Protein AF-A0A5K1AFU5-F1 (afdb_monomer_lite)

Sequence (60 aa):
VQQKDDRRLLKRWKWSCVLMDEAHVLKDRGSYRRKNLFSVAKNANQRLMLTGTPLQNDLH

Structure (mmCIF, N/CA/C/O backbone):
data_AF-A0A5K1AFU5-F1
#
_entry.id   AF-A0A5K1AFU5-F1
#
loop_
_atom_site.group_PDB
_atom_site.id
_atom_site.type_symbol
_atom_site.label_atom_id
_atom_site.label_alt_id
_atom_site.label_comp_id
_atom_site.label_asym_id
_atom_site.label_entity_id
_atom_site.label_seq_id
_atom_site.pdbx_PDB_ins_code
_atom_site.Cartn_x
_atom_site.Cartn_y
_atom_site.Cartn_z
_atom_site.occupancy
_atom_site.B_iso_or_equiv
_atom_site.auth_seq_id
_atom_site.auth_comp_id
_atom_site.auth_asym_id
_atom_site.auth_atom_id
_atom_site.pdbx_PDB_model_num
ATOM 1 N N . VAL A 1 1 ? -9.639 17.948 -4.188 1.00 52.69 1 VAL A N 1
ATOM 2 C CA . VAL A 1 1 ? -9.747 17.799 -2.716 1.00 52.69 1 VAL A CA 1
ATOM 3 C C . VAL A 1 1 ? -9.897 16.324 -2.338 1.00 52.69 1 VAL A C 1
ATOM 5 O O . VAL A 1 1 ? -9.003 15.836 -1.661 1.00 52.69 1 VAL A O 1
ATOM 8 N N . GLN A 1 2 ? -10.849 15.587 -2.931 1.00 57.75 2 GLN A N 1
ATOM 9 C CA . GLN A 1 2 ? -11.077 14.133 -2.760 1.00 57.75 2 GLN A CA 1
ATOM 10 C C . GLN A 1 2 ? -9.822 13.247 -2.563 1.00 57.75 2 GLN A C 1
ATOM 12 O O . GLN A 1 2 ? -9.668 12.605 -1.531 1.00 57.75 2 GLN A O 1
ATOM 17 N N . GLN A 1 3 ? -8.863 13.262 -3.502 1.00 59.97 3 GLN A N 1
ATOM 18 C CA . GLN A 1 3 ? -7.721 12.327 -3.480 1.00 59.97 3 GLN A CA 1
ATOM 19 C C . GLN A 1 3 ? -6.793 12.463 -2.256 1.00 59.97 3 GLN A C 1
ATOM 21 O O . GLN A 1 3 ? -6.034 11.541 -1.945 1.00 59.97 3 GLN A O 1
ATOM 26 N N . LYS A 1 4 ? -6.773 13.624 -1.585 1.00 63.97 4 LYS A N 1
ATOM 27 C CA . LYS A 1 4 ? -5.960 13.813 -0.371 1.00 63.97 4 LYS A CA 1
ATOM 28 C C . LYS A 1 4 ? -6.617 13.165 0.847 1.00 63.97 4 LYS A C 1
ATOM 30 O O . LYS A 1 4 ? -5.893 12.654 1.706 1.00 63.97 4 LYS A O 1
ATOM 35 N N . ASP A 1 5 ? -7.943 13.157 0.895 1.00 69.69 5 ASP A N 1
ATOM 36 C CA . ASP A 1 5 ? -8.709 12.606 2.010 1.00 69.69 5 ASP A CA 1
ATOM 37 C C . ASP A 1 5 ? -8.707 11.076 1.970 1.00 69.69 5 ASP A C 1
ATOM 39 O O . ASP A 1 5 ? -8.422 10.439 2.989 1.00 69.69 5 ASP A O 1
ATOM 43 N N . ASP A 1 6 ? -8.818 10.492 0.774 1.00 75.56 6 ASP A N 1
ATOM 44 C CA . ASP A 1 6 ? -8.693 9.045 0.565 1.00 75.56 6 ASP A CA 1
ATOM 45 C C . ASP A 1 6 ? -7.344 8.522 1.079 1.00 75.56 6 ASP A C 1
ATOM 47 O O . ASP A 1 6 ? -7.272 7.532 1.804 1.00 75.56 6 ASP A O 1
ATOM 51 N N . ARG A 1 7 ? -6.242 9.236 0.806 1.00 75.94 7 ARG A N 1
ATOM 52 C CA . ARG A 1 7 ? -4.904 8.844 1.290 1.00 75.94 7 ARG A CA 1
ATOM 53 C C . ARG A 1 7 ? -4.801 8.833 2.813 1.00 75.94 7 ARG A C 1
A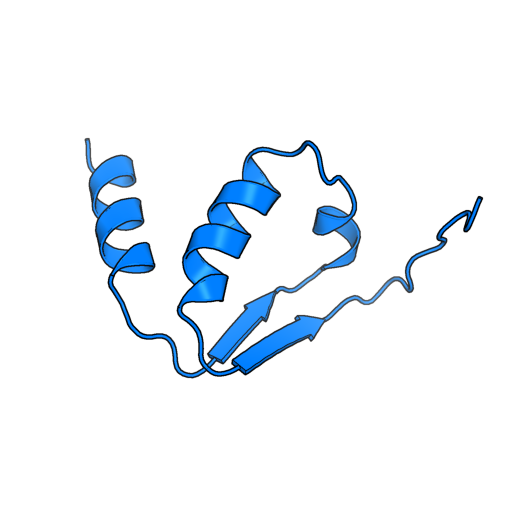TOM 55 O O . ARG A 1 7 ? -4.054 8.022 3.361 1.00 75.94 7 ARG A O 1
ATOM 62 N N . ARG A 1 8 ? -5.489 9.743 3.508 1.00 79.81 8 ARG A N 1
ATOM 63 C CA . ARG A 1 8 ? -5.506 9.773 4.979 1.00 79.81 8 ARG A CA 1
ATOM 64 C C . ARG A 1 8 ? -6.319 8.613 5.542 1.00 79.81 8 ARG A C 1
ATOM 66 O O . ARG A 1 8 ? -5.868 7.995 6.505 1.00 79.81 8 ARG A O 1
ATOM 73 N N . LEU A 1 9 ? -7.457 8.302 4.928 1.00 81.75 9 LEU A N 1
ATOM 74 C CA . LEU A 1 9 ? -8.305 7.173 5.309 1.00 81.75 9 LEU A CA 1
ATOM 75 C C . LEU A 1 9 ? -7.582 5.838 5.109 1.00 81.75 9 LEU A C 1
ATOM 77 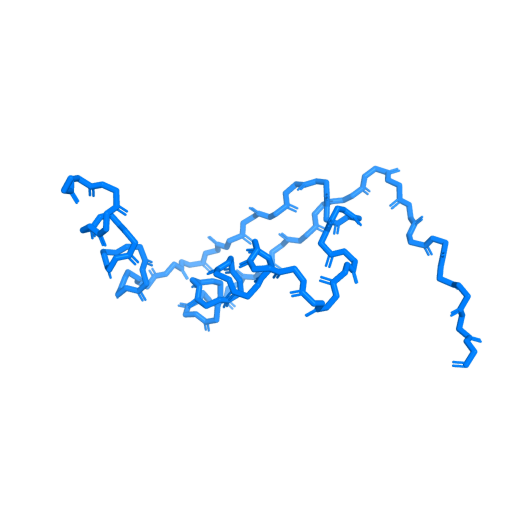O O . LEU A 1 9 ? -7.443 5.075 6.062 1.00 81.75 9 LEU A O 1
ATOM 81 N N . LEU A 1 10 ? -7.010 5.612 3.923 1.00 80.69 10 LEU A N 1
ATOM 82 C CA . LEU A 1 10 ? -6.271 4.387 3.600 1.00 80.69 10 LEU A CA 1
ATOM 83 C C . LEU A 1 10 ? -5.085 4.153 4.547 1.00 80.69 10 LEU A C 1
ATOM 85 O O . LEU A 1 10 ? -4.809 3.014 4.911 1.00 80.69 10 LEU A O 1
ATOM 89 N N . LYS A 1 11 ? -4.393 5.216 4.982 1.00 79.75 11 LYS A N 1
ATOM 90 C CA . LYS A 1 11 ? -3.292 5.107 5.955 1.00 79.75 11 LYS A CA 1
ATOM 91 C C . LYS A 1 11 ? -3.761 4.802 7.375 1.00 79.75 11 LYS A C 1
ATOM 93 O O . LYS A 1 11 ? -3.016 4.173 8.116 1.00 79.75 11 LYS A O 1
ATOM 98 N N . ARG A 1 12 ? -4.934 5.289 7.786 1.00 82.25 12 ARG A N 1
ATOM 99 C CA . ARG A 1 12 ? -5.479 5.050 9.135 1.00 82.25 12 ARG A CA 1
ATOM 100 C C . ARG A 1 12 ? -6.148 3.686 9.262 1.00 82.25 12 ARG A C 1
ATOM 102 O O . ARG A 1 12 ? -6.241 3.165 10.369 1.00 82.25 12 ARG A O 1
ATOM 109 N N . TRP A 1 13 ? -6.607 3.129 8.149 1.00 84.06 13 TRP A N 1
ATOM 110 C CA . TRP A 1 13 ? -7.245 1.825 8.122 1.00 84.06 13 TRP A CA 1
ATOM 111 C C . TRP A 1 13 ? -6.252 0.711 8.484 1.00 84.06 13 TRP A C 1
ATOM 113 O O . TRP A 1 13 ? -5.125 0.679 7.983 1.00 84.06 13 TRP A O 1
ATOM 123 N N . LYS A 1 14 ? -6.671 -0.211 9.359 1.00 85.12 14 LYS A N 1
ATOM 124 C CA . LYS A 1 14 ? -5.898 -1.412 9.702 1.00 85.12 14 LYS A CA 1
ATOM 125 C C . LYS A 1 14 ? -6.203 -2.504 8.686 1.00 85.12 14 LYS A C 1
ATOM 127 O O . LYS A 1 14 ? -7.252 -3.138 8.741 1.00 85.12 14 LYS A O 1
ATOM 132 N N . TRP A 1 15 ? -5.300 -2.694 7.736 1.00 86.06 15 TRP A N 1
ATOM 133 C CA . TRP A 1 15 ? -5.454 -3.711 6.702 1.00 86.06 15 TRP A CA 1
ATOM 134 C C . TRP A 1 15 ? -5.026 -5.077 7.245 1.00 86.06 15 TRP A C 1
ATOM 136 O O . TRP A 1 15 ? -3.923 -5.223 7.764 1.00 86.06 15 TRP A O 1
ATOM 146 N N . SER A 1 16 ? -5.855 -6.110 7.108 1.00 90.94 16 SER A N 1
ATOM 147 C CA . SER A 1 16 ? -5.409 -7.469 7.451 1.00 90.94 16 SER A CA 1
ATOM 148 C C . SER A 1 16 ? -4.373 -7.975 6.443 1.00 90.94 16 SER A C 1
ATOM 150 O O . SER A 1 16 ? -3.387 -8.593 6.831 1.00 90.94 16 SER A O 1
ATOM 152 N N . CYS A 1 17 ? -4.548 -7.652 5.160 1.00 89.56 17 CYS A N 1
ATOM 153 C CA . CYS A 1 17 ? -3.615 -8.004 4.096 1.00 89.56 17 CYS A CA 1
ATOM 154 C C . CYS A 1 17 ? -3.551 -6.891 3.044 1.00 89.56 17 CYS A C 1
ATOM 156 O O . CYS A 1 17 ? -4.567 -6.271 2.731 1.00 89.56 17 CYS A O 1
ATOM 158 N N . VAL A 1 18 ? -2.361 -6.648 2.497 1.00 90.00 18 VAL A N 1
ATOM 159 C CA . VAL A 1 18 ? -2.146 -5.802 1.320 1.00 90.00 18 VAL A CA 1
ATOM 160 C C . VAL A 1 18 ? -1.503 -6.640 0.229 1.00 90.00 18 VAL A C 1
ATOM 162 O O . VAL A 1 18 ? -0.416 -7.182 0.427 1.00 90.00 18 VAL A O 1
ATOM 165 N N . LEU A 1 19 ? -2.175 -6.707 -0.917 1.00 88.88 19 LEU A N 1
ATOM 166 C CA . LEU A 1 19 ? -1.700 -7.367 -2.123 1.00 88.88 19 LEU A CA 1
ATOM 167 C C . LEU A 1 19 ? -1.091 -6.330 -3.070 1.00 88.88 19 LEU A C 1
ATOM 169 O O . LEU A 1 19 ? -1.748 -5.351 -3.419 1.00 88.88 19 LEU A O 1
ATOM 173 N N . MET A 1 20 ? 0.158 -6.535 -3.475 1.00 87.56 20 MET A N 1
ATOM 174 C CA . MET A 1 20 ? 0.825 -5.730 -4.496 1.00 87.56 20 MET A CA 1
ATOM 175 C C . MET A 1 20 ? 1.086 -6.620 -5.699 1.00 87.56 20 MET A C 1
ATOM 177 O O . MET A 1 20 ? 1.934 -7.507 -5.628 1.00 87.56 20 MET A O 1
ATOM 181 N N . ASP A 1 21 ? 0.340 -6.388 -6.769 1.00 86.81 21 ASP A N 1
ATOM 182 C CA . ASP A 1 21 ? 0.581 -7.033 -8.052 1.00 86.81 21 ASP A CA 1
ATOM 183 C C . ASP A 1 21 ? 1.671 -6.285 -8.833 1.00 86.81 21 ASP A C 1
ATOM 185 O O . ASP A 1 21 ? 1.917 -5.098 -8.591 1.00 86.81 21 ASP A O 1
ATOM 189 N N . GLU A 1 22 ? 2.357 -6.989 -9.726 1.00 84.00 22 GLU A N 1
ATOM 190 C CA . GLU A 1 22 ? 3.516 -6.500 -10.477 1.00 84.00 22 GLU A CA 1
ATOM 191 C C . GLU A 1 22 ? 4.580 -5.816 -9.603 1.00 84.00 22 GLU A C 1
ATOM 193 O O . GLU A 1 22 ? 5.089 -4.726 -9.888 1.00 84.00 22 GLU A O 1
ATOM 198 N N . ALA A 1 23 ? 4.951 -6.475 -8.501 1.00 81.25 23 ALA A N 1
ATOM 199 C CA . ALA A 1 23 ? 5.851 -5.914 -7.497 1.00 81.25 23 ALA A CA 1
ATOM 200 C C . ALA A 1 23 ? 7.240 -5.523 -8.043 1.00 81.25 23 ALA A C 1
ATOM 202 O O . ALA A 1 23 ? 7.916 -4.682 -7.441 1.00 81.25 23 ALA A O 1
ATOM 203 N N . HIS A 1 24 ? 7.653 -6.051 -9.201 1.00 79.31 24 HIS A N 1
ATOM 204 C CA . HIS A 1 24 ? 8.860 -5.616 -9.906 1.00 79.31 24 HIS A CA 1
ATOM 205 C C . HIS A 1 24 ? 8.855 -4.110 -10.247 1.00 79.31 24 HIS A C 1
ATOM 207 O O . HIS A 1 24 ? 9.912 -3.479 -10.283 1.00 79.31 24 HIS A O 1
ATOM 213 N N . VAL A 1 25 ? 7.683 -3.489 -10.428 1.00 76.31 25 VAL A N 1
ATOM 214 C CA . VAL A 1 25 ? 7.536 -2.042 -10.679 1.00 76.31 25 VAL A CA 1
ATOM 215 C C . VAL A 1 25 ? 7.942 -1.215 -9.450 1.00 76.31 25 VAL A C 1
ATOM 217 O O . VAL A 1 25 ? 8.360 -0.061 -9.561 1.00 76.31 25 VAL A O 1
ATOM 220 N N . LEU A 1 26 ? 7.885 -1.812 -8.258 1.00 71.62 26 LEU A N 1
ATOM 221 C CA . LEU A 1 26 ? 8.270 -1.194 -6.989 1.00 71.62 26 LEU A CA 1
ATOM 222 C C . LEU A 1 26 ? 9.768 -1.358 -6.681 1.00 71.62 26 LEU A C 1
ATOM 224 O O . LEU A 1 26 ? 10.166 -1.164 -5.530 1.00 71.62 26 LEU A O 1
ATOM 228 N N . LYS A 1 27 ? 10.608 -1.719 -7.661 1.00 72.06 27 LYS A N 1
ATOM 229 C CA . LYS A 1 27 ? 12.059 -1.882 -7.464 1.00 72.06 27 LYS A CA 1
ATOM 230 C C . LYS A 1 27 ? 12.786 -0.575 -7.139 1.00 72.06 27 LYS A C 1
ATOM 232 O O . LYS A 1 27 ? 13.741 -0.571 -6.366 1.00 72.06 27 LYS A O 1
ATOM 237 N N . ASP A 1 28 ? 12.301 0.548 -7.666 1.00 73.62 28 ASP A N 1
ATOM 238 C CA . ASP A 1 28 ? 12.922 1.853 -7.450 1.00 73.62 28 ASP A CA 1
ATOM 239 C C . ASP A 1 28 ? 12.619 2.398 -6.039 1.00 73.62 28 ASP A C 1
ATOM 241 O O . ASP A 1 28 ? 11.494 2.800 -5.713 1.00 73.62 28 ASP A O 1
ATOM 245 N N . ARG A 1 29 ? 13.657 2.431 -5.191 1.00 65.56 29 ARG A N 1
ATOM 246 C CA . ARG A 1 29 ? 13.597 2.962 -3.817 1.00 65.56 29 ARG A CA 1
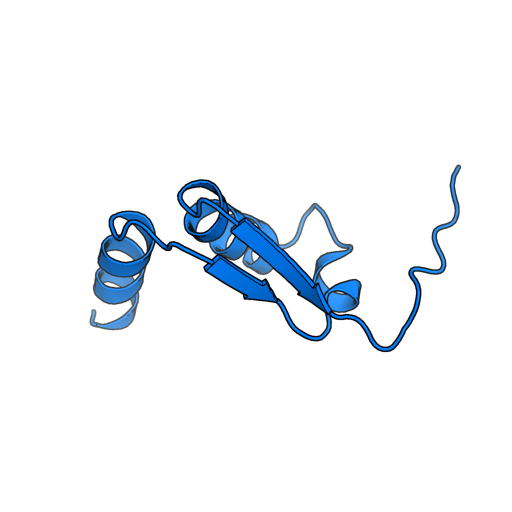ATOM 247 C C . ARG A 1 29 ? 13.378 4.481 -3.764 1.00 65.56 29 ARG A C 1
ATOM 249 O O . ARG A 1 29 ? 12.928 4.983 -2.730 1.00 65.56 29 ARG A O 1
ATOM 256 N N . GLY A 1 30 ? 13.650 5.207 -4.849 1.00 66.25 30 GLY A N 1
ATOM 257 C CA . GLY A 1 30 ? 13.431 6.649 -4.969 1.00 66.25 30 GLY A CA 1
ATOM 258 C C . GLY A 1 30 ? 11.980 7.030 -5.271 1.00 66.25 30 GLY A C 1
ATOM 259 O O . GLY A 1 30 ? 11.546 8.130 -4.915 1.00 66.25 30 GLY A O 1
ATOM 260 N N . SER A 1 31 ? 11.199 6.114 -5.851 1.00 77.25 31 SER A N 1
ATOM 261 C CA . SER A 1 31 ? 9.867 6.423 -6.364 1.00 77.25 31 SER A CA 1
ATOM 262 C C . SER A 1 31 ? 8.880 6.862 -5.274 1.00 77.25 31 SER A C 1
ATOM 264 O O . SER A 1 31 ? 8.611 6.149 -4.299 1.00 77.25 31 SER A O 1
ATOM 266 N N . TYR A 1 32 ? 8.246 8.022 -5.483 1.00 77.94 32 TYR A N 1
ATOM 267 C CA . TYR A 1 32 ? 7.167 8.528 -4.625 1.00 77.94 32 TYR A CA 1
ATOM 268 C C . TYR A 1 32 ? 5.993 7.536 -4.525 1.00 77.94 32 TYR A C 1
ATOM 270 O O . TYR A 1 32 ? 5.347 7.429 -3.479 1.00 77.94 32 TYR A O 1
ATOM 278 N N . ARG A 1 33 ? 5.762 6.744 -5.585 1.00 75.81 33 ARG A N 1
ATOM 279 C CA . ARG A 1 33 ? 4.740 5.686 -5.621 1.00 75.81 33 ARG A CA 1
ATOM 280 C C . ARG A 1 33 ? 5.006 4.608 -4.574 1.00 75.81 33 ARG A C 1
ATOM 282 O O . ARG A 1 33 ? 4.124 4.317 -3.767 1.00 75.81 33 ARG A O 1
ATOM 289 N N . ARG A 1 34 ? 6.239 4.094 -4.512 1.00 80.06 34 ARG A N 1
ATOM 290 C CA . ARG A 1 34 ? 6.650 3.101 -3.512 1.00 80.06 34 ARG A CA 1
ATOM 291 C C . ARG A 1 34 ? 6.516 3.648 -2.097 1.00 80.06 34 ARG A C 1
ATOM 293 O O . ARG A 1 34 ? 5.923 2.987 -1.254 1.00 80.06 34 ARG A O 1
ATOM 300 N N . LYS A 1 35 ? 7.015 4.859 -1.831 1.00 83.12 35 LYS A N 1
ATOM 301 C CA . LYS A 1 35 ? 6.949 5.471 -0.488 1.00 83.12 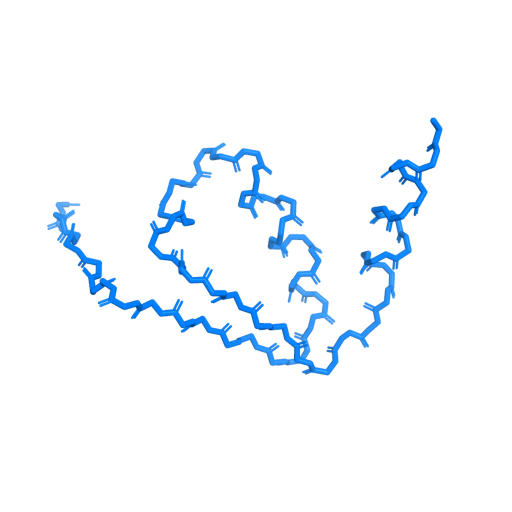35 LYS A CA 1
ATOM 302 C C . LYS A 1 35 ? 5.509 5.598 0.018 1.00 83.12 35 LYS A C 1
ATOM 304 O O . LYS A 1 35 ? 5.231 5.282 1.174 1.00 83.12 35 LYS A O 1
ATOM 309 N N . ASN A 1 36 ? 4.581 6.000 -0.848 1.00 83.06 36 ASN A N 1
ATOM 310 C CA . ASN A 1 36 ? 3.169 6.107 -0.485 1.00 83.06 36 ASN A CA 1
ATOM 311 C C . ASN A 1 36 ? 2.507 4.747 -0.268 1.00 83.06 36 ASN A C 1
ATOM 313 O O . ASN A 1 36 ? 1.803 4.580 0.727 1.00 83.06 36 ASN A O 1
ATOM 317 N N . LEU A 1 37 ? 2.761 3.781 -1.153 1.00 81.88 37 LEU A N 1
ATOM 318 C CA . LEU A 1 37 ? 2.211 2.433 -1.036 1.00 81.88 37 LEU A CA 1
ATOM 319 C C . LEU A 1 37 ? 2.724 1.732 0.228 1.00 81.88 37 LEU A C 1
ATOM 321 O O . LEU A 1 37 ? 1.934 1.213 1.010 1.00 81.88 37 LEU A O 1
ATOM 325 N N . PHE A 1 38 ? 4.030 1.811 0.498 1.00 83.94 38 PHE A N 1
ATOM 326 C CA . PHE A 1 38 ? 4.623 1.280 1.726 1.00 83.94 38 PHE A CA 1
ATOM 327 C C . PHE A 1 38 ? 4.120 2.001 2.976 1.00 83.94 38 PHE A C 1
ATOM 329 O O . PHE A 1 38 ? 3.994 1.369 4.018 1.00 83.94 38 PHE A O 1
ATOM 336 N N . SER A 1 39 ? 3.783 3.291 2.898 1.00 84.56 39 SER A N 1
ATOM 337 C CA . SER A 1 39 ? 3.171 4.006 4.023 1.00 84.56 39 SER A CA 1
ATOM 338 C C . SER A 1 39 ? 1.783 3.471 4.387 1.00 84.56 39 SER A C 1
ATOM 340 O O . SER A 1 39 ? 1.403 3.605 5.546 1.00 84.56 39 SER A O 1
ATOM 342 N N . VAL A 1 40 ? 1.034 2.911 3.433 1.00 83.31 40 VAL A N 1
ATOM 343 C CA . VAL A 1 40 ? -0.254 2.242 3.689 1.00 83.31 40 VAL A CA 1
ATOM 344 C C . VAL A 1 40 ? -0.011 0.796 4.124 1.00 83.31 40 VAL A C 1
ATOM 346 O O . VAL A 1 40 ? -0.507 0.366 5.161 1.00 83.31 40 VAL A O 1
ATOM 349 N N . ALA A 1 41 ? 0.844 0.076 3.395 1.00 83.38 41 ALA A N 1
ATOM 350 C CA . ALA A 1 41 ? 1.171 -1.320 3.669 1.00 83.38 41 ALA A CA 1
ATOM 351 C C . ALA A 1 41 ? 1.892 -1.535 5.009 1.00 83.38 41 ALA A C 1
ATOM 353 O O . ALA A 1 41 ? 1.843 -2.630 5.554 1.00 83.38 41 ALA A O 1
ATOM 354 N N . LYS A 1 42 ? 2.555 -0.512 5.567 1.00 82.56 42 LYS A N 1
ATOM 355 C CA . LYS A 1 42 ? 3.195 -0.583 6.892 1.00 82.56 42 LYS A CA 1
ATOM 356 C C . LYS A 1 42 ? 2.192 -0.869 8.013 1.00 82.56 42 LYS A C 1
ATOM 358 O O . LYS A 1 42 ? 2.570 -1.497 8.993 1.00 82.56 42 LYS A O 1
ATOM 363 N N . ASN A 1 43 ? 0.944 -0.430 7.861 1.00 82.38 43 ASN A N 1
ATOM 364 C CA . ASN A 1 43 ? -0.121 -0.671 8.837 1.00 82.38 43 ASN A CA 1
ATOM 365 C C . ASN A 1 43 ? -0.891 -1.972 8.561 1.00 82.38 43 ASN A C 1
ATOM 367 O O . ASN A 1 43 ? -1.908 -2.219 9.207 1.00 82.38 43 ASN A O 1
ATOM 371 N N . ALA A 1 44 ? -0.436 -2.777 7.594 1.00 86.62 44 ALA A N 1
ATOM 372 C CA . ALA A 1 44 ? -1.048 -4.051 7.265 1.00 86.62 44 ALA A CA 1
ATOM 373 C C . ALA A 1 44 ? -0.400 -5.205 8.039 1.00 86.62 44 ALA A C 1
ATOM 375 O O . ALA A 1 44 ? 0.827 -5.265 8.132 1.00 86.62 44 ALA A O 1
ATOM 376 N N . ASN A 1 45 ? -1.208 -6.145 8.535 1.00 87.56 45 ASN A N 1
ATOM 377 C CA . ASN A 1 45 ? -0.692 -7.335 9.226 1.00 87.56 45 ASN A CA 1
ATOM 378 C C . ASN A 1 45 ? 0.068 -8.261 8.266 1.00 87.56 45 ASN A C 1
ATOM 380 O O . ASN A 1 45 ? 1.117 -8.798 8.613 1.00 87.56 45 ASN A O 1
ATOM 384 N N . GLN A 1 46 ? -0.436 -8.411 7.041 1.00 87.81 46 GLN A N 1
ATOM 385 C CA . GLN A 1 46 ? 0.179 -9.218 5.996 1.00 87.81 46 GLN A CA 1
ATOM 386 C C . GLN A 1 46 ? 0.414 -8.388 4.731 1.00 87.81 46 GLN A C 1
ATOM 388 O O . GLN A 1 46 ? -0.375 -7.514 4.374 1.00 87.81 46 GLN A O 1
ATOM 393 N N . ARG A 1 47 ? 1.525 -8.656 4.041 1.00 88.81 47 ARG A N 1
ATOM 394 C CA . ARG A 1 47 ? 1.883 -8.013 2.772 1.00 88.81 47 ARG A CA 1
ATOM 395 C C . ARG A 1 47 ? 2.260 -9.101 1.779 1.00 88.81 47 ARG A C 1
ATOM 397 O O . ARG A 1 47 ? 3.289 -9.746 1.961 1.00 88.81 47 ARG A O 1
ATOM 404 N N . LEU A 1 48 ? 1.428 -9.305 0.767 1.00 87.62 48 LEU A N 1
ATOM 405 C CA . LEU A 1 48 ? 1.685 -10.236 -0.323 1.00 87.62 48 LEU A CA 1
ATOM 406 C C . LEU A 1 48 ? 2.146 -9.436 -1.541 1.00 87.62 48 LEU A C 1
ATOM 408 O O . LEU A 1 48 ? 1.495 -8.471 -1.934 1.00 87.62 48 LEU A O 1
ATOM 412 N N . MET A 1 49 ? 3.275 -9.821 -2.123 1.00 86.94 49 MET A N 1
ATOM 413 C CA . MET A 1 49 ? 3.787 -9.228 -3.353 1.00 86.94 49 MET A CA 1
ATOM 414 C C . MET A 1 49 ? 3.795 -10.313 -4.420 1.00 86.94 49 MET A C 1
ATOM 416 O O . MET A 1 49 ? 4.487 -11.316 -4.263 1.00 86.94 49 MET A O 1
ATOM 420 N N . LEU A 1 50 ? 3.007 -10.116 -5.468 1.00 86.31 50 LEU A N 1
ATOM 421 C CA . LEU A 1 50 ? 2.980 -10.972 -6.642 1.00 86.31 50 LEU A CA 1
ATOM 422 C C . LEU A 1 50 ? 3.792 -10.290 -7.738 1.00 86.31 50 LEU A C 1
ATOM 424 O O . LEU A 1 50 ? 3.717 -9.077 -7.931 1.00 86.31 50 LEU A O 1
ATOM 428 N N . THR A 1 51 ? 4.627 -11.060 -8.420 1.00 81.12 51 THR A N 1
ATOM 429 C CA . THR A 1 51 ? 5.352 -10.576 -9.591 1.00 81.12 51 THR A CA 1
ATOM 430 C C . THR A 1 51 ? 5.504 -11.723 -10.571 1.00 81.12 51 THR A C 1
ATOM 432 O O . THR A 1 51 ? 5.975 -12.796 -10.197 1.00 81.12 51 THR A O 1
ATOM 435 N N . GLY A 1 52 ? 5.084 -11.502 -11.816 1.00 79.25 52 GLY A N 1
ATOM 436 C CA . GLY A 1 52 ? 5.310 -12.454 -12.905 1.00 79.25 52 GLY A CA 1
ATOM 437 C C . GLY A 1 52 ? 6.755 -12.433 -13.405 1.00 79.25 52 GLY A C 1
ATOM 438 O O . GLY A 1 52 ? 7.216 -13.390 -14.019 1.00 79.25 52 GLY A O 1
ATOM 439 N N . THR A 1 53 ? 7.492 -11.357 -13.109 1.00 73.56 53 THR A N 1
ATOM 440 C CA . THR A 1 53 ? 8.901 -11.207 -13.466 1.00 73.56 53 THR A CA 1
ATOM 441 C C . THR A 1 53 ? 9.763 -11.276 -12.204 1.00 73.56 53 THR A C 1
ATOM 443 O O . THR A 1 53 ? 9.660 -10.405 -11.327 1.00 73.56 53 THR A O 1
ATOM 446 N N . PRO A 1 54 ? 10.593 -12.324 -12.045 1.00 65.12 54 PRO A N 1
ATOM 447 C CA . PRO A 1 54 ? 11.557 -12.363 -10.962 1.00 65.12 54 PRO A CA 1
ATOM 448 C C . PRO A 1 54 ? 12.544 -11.207 -11.142 1.00 65.12 54 PRO A C 1
ATOM 450 O O . PRO A 1 54 ? 12.957 -10.865 -12.250 1.00 65.12 54 PRO A O 1
ATOM 453 N N . LEU A 1 55 ? 12.877 -10.571 -10.025 1.00 63.19 55 LEU A N 1
ATOM 454 C CA . LEU A 1 55 ? 13.747 -9.409 -9.962 1.00 63.19 55 LEU A CA 1
ATOM 455 C C . LEU A 1 55 ? 15.139 -9.798 -10.501 1.00 63.19 55 LEU A C 1
ATOM 457 O O . LEU A 1 55 ? 15.904 -10.466 -9.810 1.00 63.19 55 LEU A O 1
ATOM 461 N N . GLN A 1 56 ? 15.465 -9.391 -11.729 1.00 58.25 56 GLN A N 1
ATOM 462 C CA . GLN A 1 56 ? 16.841 -9.362 -12.235 1.00 58.25 56 GLN A CA 1
ATOM 463 C C . GLN A 1 56 ? 17.601 -8.288 -11.444 1.00 58.25 56 GLN A C 1
ATOM 465 O O . GLN A 1 56 ? 17.726 -7.150 -11.886 1.00 58.25 56 GLN A O 1
ATOM 470 N N . ASN A 1 57 ? 17.980 -8.582 -10.204 1.00 60.47 57 ASN A N 1
ATOM 471 C CA . ASN A 1 57 ? 18.803 -7.678 -9.417 1.00 60.47 57 ASN A CA 1
ATOM 472 C C . ASN A 1 57 ? 20.270 -7.974 -9.725 1.00 60.47 57 ASN A C 1
ATOM 474 O O . ASN A 1 57 ? 20.772 -9.022 -9.322 1.00 60.47 57 ASN A O 1
ATOM 478 N N . ASP A 1 58 ? 20.954 -7.015 -10.348 1.00 54.81 58 ASP A N 1
ATOM 479 C CA . ASP A 1 58 ? 22.378 -6.795 -10.111 1.00 54.81 58 ASP A CA 1
ATOM 480 C C . ASP A 1 58 ? 22.554 -6.545 -8.603 1.00 54.81 58 ASP A C 1
ATOM 482 O O . ASP A 1 58 ? 22.345 -5.442 -8.092 1.00 54.81 58 ASP A O 1
ATOM 486 N N . LEU A 1 59 ? 22.825 -7.618 -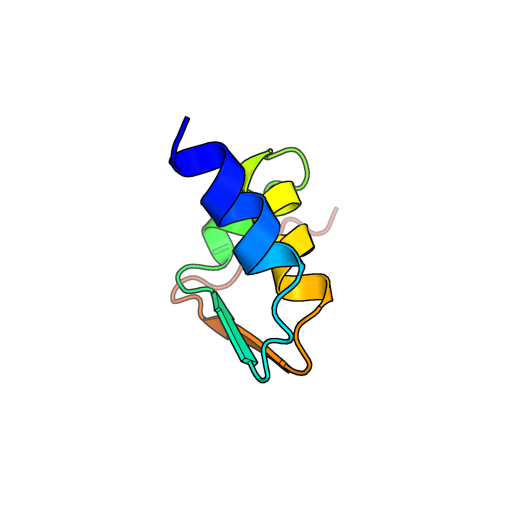7.860 1.00 51.44 59 LEU A N 1
ATOM 487 C CA . LEU A 1 59 ? 23.371 -7.555 -6.510 1.00 51.44 59 LEU A CA 1
ATOM 488 C C . LEU A 1 59 ? 24.827 -7.109 -6.651 1.00 51.44 59 LEU A C 1
ATOM 490 O O . LEU A 1 59 ? 25.714 -7.948 -6.782 1.00 51.44 59 LEU A O 1
ATOM 494 N N . HIS A 1 60 ? 25.048 -5.798 -6.677 1.00 54.88 60 HIS A N 1
ATOM 495 C CA . HIS A 1 60 ? 26.377 -5.207 -6.558 1.00 5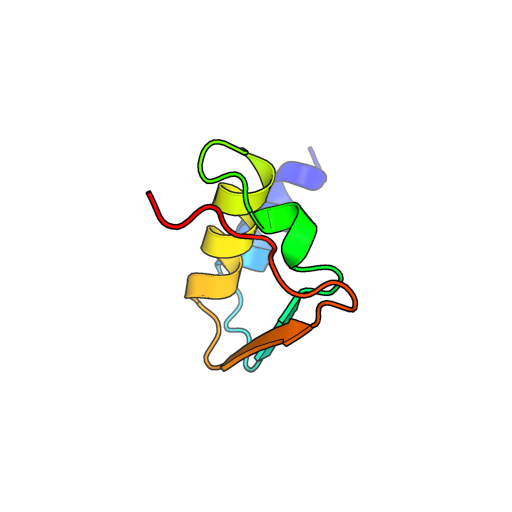4.88 60 HIS A CA 1
ATOM 496 C C . HIS A 1 60 ? 26.573 -4.577 -5.180 1.00 54.88 60 HIS A C 1
ATOM 498 O O . HIS A 1 60 ? 25.595 -3.995 -4.647 1.00 54.88 60 HIS A O 1
#

pLDDT: mean 77.2, std 10.6, range [51.44, 90.94]

Secondary structure (DSSP, 8-state):
-HHHHHHHHHHHS--SEEEESSGGGGG-TT-HHHHHHHHHHTT-SEEEE--SS-------

Radius of gyration: 13.24 Å; chains: 1; bounding box: 38×30×23 Å

Organism: NCBI:txid210225

InterPro domains:
  IPR000330 SNF2, N-terminal domain [PF00176] (6-60)
  IPR014001 Helicase superfamily 1/2, ATP-binding domain [PS51192] (1-60)
  IPR027417 P-loop containing nucleoside triphosphate hydrolase [SSF52540] (6-59)
  IPR038718 SNF2-like, N-terminal domain superfamily [G3DSA:3.40.50.10810] (2-60)

Foldseek 3Di:
DVVVVVLVVLLVDQAQEDEAEQCLVLPDPPDPVVVSSCSSCVSYNYYHYHHPDDDPDPPD